Protein AF-A0AAN7NMP2-F1 (afdb_monomer_lite)

Organism: Mycteria americana (NCBI:txid33587)

Radius of gyration: 24.54 Å; chains: 1; bounding box: 49×82×32 Å

Structure (mmCIF, N/CA/C/O backbone):
data_AF-A0AAN7NMP2-F1
#
_entry.id   AF-A0AAN7NMP2-F1
#
loop_
_atom_site.group_PDB
_atom_site.id
_atom_site.type_symbol
_atom_site.label_atom_id
_atom_site.label_alt_id
_atom_site.label_comp_id
_atom_site.label_asym_id
_atom_site.label_entity_id
_atom_site.label_seq_id
_atom_site.pdbx_PDB_ins_code
_atom_site.Cartn_x
_atom_site.Cartn_y
_atom_site.Cartn_z
_atom_site.occupancy
_atom_site.B_iso_or_equiv
_atom_site.auth_seq_id
_atom_site.auth_comp_id
_atom_site.auth_asym_id
_atom_site.auth_atom_id
_atom_site.pdbx_PDB_model_num
ATOM 1 N N . MET A 1 1 ? -39.433 -64.297 -17.747 1.00 41.03 1 MET A N 1
ATOM 2 C CA . MET A 1 1 ? -38.625 -65.379 -17.139 1.00 41.03 1 MET A CA 1
ATOM 3 C C . MET A 1 1 ? -37.268 -64.774 -16.823 1.00 41.03 1 MET A C 1
ATOM 5 O O . MET A 1 1 ? -36.503 -64.514 -17.733 1.00 41.03 1 MET A O 1
ATOM 9 N N . SER A 1 2 ? -37.14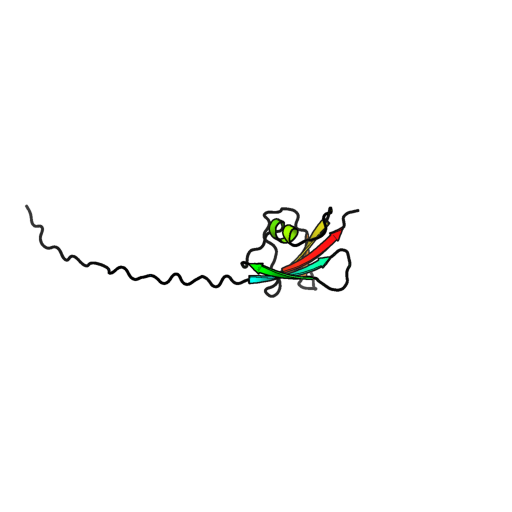1 -64.143 -15.657 1.00 34.91 2 SER A N 1
ATOM 10 C CA . SER A 1 2 ? -36.533 -64.746 -14.458 1.00 34.91 2 SER A CA 1
ATOM 11 C C . SER A 1 2 ? -35.129 -65.278 -14.732 1.00 34.91 2 SER A C 1
ATOM 13 O O . SER A 1 2 ? -35.009 -66.347 -15.313 1.00 34.91 2 SER A O 1
ATOM 15 N N . LEU A 1 3 ? -34.098 -64.588 -14.239 1.00 40.78 3 LEU A N 1
ATOM 16 C CA . LEU A 1 3 ? -33.491 -64.982 -12.964 1.00 40.78 3 LEU A CA 1
ATOM 17 C C . LEU A 1 3 ? -32.594 -63.858 -12.412 1.00 40.78 3 LEU A C 1
ATOM 19 O O . LEU A 1 3 ? -31.586 -63.485 -12.999 1.00 40.78 3 LEU A O 1
ATOM 23 N N . VAL A 1 4 ? -33.002 -63.325 -11.263 1.00 42.03 4 VAL A N 1
ATOM 24 C CA . VAL A 1 4 ? -32.147 -62.654 -10.275 1.00 42.03 4 VAL A CA 1
ATOM 25 C C . VAL A 1 4 ? -31.409 -63.722 -9.468 1.00 42.03 4 VAL A C 1
ATOM 27 O O . VAL A 1 4 ? -32.038 -64.730 -9.210 1.00 42.03 4 VAL A O 1
ATOM 30 N N . PHE A 1 5 ? -30.147 -63.500 -9.081 1.00 38.47 5 PHE A N 1
ATOM 31 C CA . PHE A 1 5 ? -29.405 -63.923 -7.860 1.00 38.47 5 PHE A CA 1
ATOM 32 C C . PHE A 1 5 ? -27.934 -63.499 -8.124 1.00 38.47 5 PHE A C 1
ATOM 34 O O . PHE A 1 5 ? -27.460 -63.671 -9.236 1.00 38.47 5 PHE A O 1
ATOM 41 N N . LEU A 1 6 ? -27.132 -62.880 -7.253 1.00 43.78 6 LEU A N 1
ATOM 42 C CA . LEU A 1 6 ? -27.029 -62.906 -5.799 1.00 43.78 6 LEU A CA 1
ATOM 43 C C . LEU A 1 6 ? -26.314 -61.622 -5.311 1.00 43.78 6 LEU A C 1
ATOM 45 O O . LEU A 1 6 ? -25.439 -61.082 -5.984 1.00 43.78 6 LEU A O 1
ATOM 49 N N . HIS A 1 7 ? -26.690 -61.145 -4.125 1.00 37.50 7 HIS A N 1
ATOM 50 C CA . HIS A 1 7 ? -26.172 -59.940 -3.476 1.00 37.50 7 HIS A CA 1
ATOM 51 C C . HIS A 1 7 ? -24.747 -60.124 -2.923 1.00 37.50 7 HIS A C 1
ATOM 53 O O . HIS A 1 7 ? -24.547 -60.873 -1.970 1.00 37.50 7 HIS A O 1
ATOM 59 N N . GLY A 1 8 ? -23.787 -59.339 -3.420 1.00 36.31 8 GLY A N 1
ATOM 60 C CA . GLY A 1 8 ? -22.522 -59.057 -2.736 1.00 36.31 8 GLY A CA 1
ATOM 61 C C . GLY A 1 8 ? -22.579 -57.687 -2.058 1.00 36.31 8 GLY A C 1
ATOM 62 O O . GLY A 1 8 ? -22.390 -56.660 -2.702 1.00 36.31 8 GLY A O 1
ATOM 63 N N . ARG A 1 9 ? -22.864 -57.645 -0.752 1.00 42.59 9 ARG A N 1
ATOM 64 C CA . ARG A 1 9 ? -22.873 -56.408 0.047 1.00 42.59 9 ARG A CA 1
ATOM 65 C C . ARG A 1 9 ? -21.441 -56.046 0.455 1.00 42.59 9 ARG A C 1
ATOM 67 O O . ARG A 1 9 ? -20.976 -56.486 1.502 1.00 42.59 9 ARG A O 1
ATOM 74 N N . LEU A 1 10 ? -20.760 -55.209 -0.325 1.00 43.03 10 LEU A N 1
ATOM 75 C CA . LEU A 1 10 ? -19.551 -54.521 0.139 1.00 43.03 10 LEU A CA 1
ATOM 76 C C . LEU A 1 10 ? -19.970 -53.280 0.938 1.00 43.03 10 LEU A C 1
ATOM 78 O O . LEU A 1 10 ? -20.588 -52.363 0.405 1.00 43.03 10 LEU A O 1
ATOM 82 N N . LYS A 1 11 ? -19.666 -53.266 2.239 1.00 48.19 11 LYS A N 1
ATOM 83 C CA . LYS A 1 11 ? -19.720 -52.060 3.077 1.00 48.19 11 LYS A CA 1
ATOM 84 C C . LYS A 1 11 ? -18.410 -51.287 2.885 1.00 48.19 11 LYS A C 1
ATOM 86 O O . LYS A 1 11 ? -17.372 -51.828 3.261 1.00 48.19 11 LYS A O 1
ATOM 91 N N . PRO A 1 12 ? -18.408 -50.030 2.414 1.00 44.47 12 PRO A N 1
ATOM 92 C CA . PRO A 1 12 ? -17.251 -49.168 2.599 1.00 44.47 12 PRO A CA 1
ATOM 93 C C . PRO A 1 12 ? -17.257 -48.654 4.044 1.00 44.47 12 PRO A C 1
ATOM 95 O O . PRO A 1 12 ? -18.195 -47.984 4.481 1.00 44.47 12 PRO A O 1
ATOM 98 N N . GLN A 1 13 ? -16.221 -49.012 4.805 1.00 53.41 13 GLN A N 1
ATOM 99 C CA . GLN A 1 13 ? -15.926 -48.447 6.121 1.00 53.41 13 GLN A CA 1
ATOM 100 C C . GLN A 1 13 ? -15.886 -46.914 6.051 1.00 53.41 13 GLN A C 1
ATOM 102 O O . GLN A 1 13 ? -15.210 -46.337 5.195 1.00 53.41 13 GLN A O 1
ATOM 107 N N . LYS A 1 14 ? -16.556 -46.253 7.004 1.00 47.12 14 LYS A N 1
ATOM 108 C CA . LYS A 1 14 ? -16.293 -44.850 7.338 1.00 47.12 14 LYS A CA 1
ATOM 109 C C . LYS A 1 14 ? -14.823 -44.733 7.744 1.00 47.12 14 LYS A C 1
ATOM 111 O O . LYS A 1 14 ? -14.448 -45.157 8.834 1.00 47.12 14 LYS A O 1
ATOM 116 N N . ARG A 1 15 ? -13.997 -44.165 6.868 1.00 48.53 15 ARG A N 1
ATOM 117 C CA . ARG A 1 15 ? -12.703 -43.606 7.263 1.00 48.53 15 ARG A CA 1
ATOM 118 C C . ARG A 1 15 ? -12.996 -42.318 8.041 1.00 48.53 15 ARG A C 1
ATOM 120 O O . ARG A 1 15 ? -13.799 -41.525 7.543 1.00 48.53 15 ARG A O 1
ATOM 127 N N . PRO A 1 16 ? -12.393 -42.073 9.217 1.00 47.00 16 PRO A N 1
ATOM 128 C CA . PRO A 1 16 ? -12.315 -40.718 9.728 1.00 47.00 16 PRO A CA 1
ATOM 129 C C . PRO A 1 16 ? -11.387 -39.997 8.754 1.00 47.00 16 PRO A C 1
ATOM 131 O O . PRO A 1 16 ? -10.170 -40.151 8.797 1.00 47.00 16 PRO A O 1
ATOM 134 N N . GLY A 1 17 ? -11.979 -39.331 7.764 1.00 41.72 17 GLY A N 1
ATOM 135 C CA . GLY A 1 17 ? -11.245 -38.429 6.902 1.00 41.72 17 GLY A CA 1
ATOM 136 C C . GLY A 1 17 ? -10.759 -37.313 7.797 1.00 41.72 17 GLY A C 1
ATOM 137 O O . GLY A 1 17 ? -11.546 -36.447 8.168 1.00 41.72 17 GLY A O 1
ATOM 138 N N . SER A 1 18 ? -9.493 -37.408 8.196 1.00 48.22 18 SER A N 1
ATOM 139 C CA . SER A 1 18 ? -8.718 -36.320 8.752 1.00 48.22 18 SER A CA 1
ATOM 140 C C . SER A 1 18 ? -9.084 -35.073 7.970 1.00 48.22 18 SER A C 1
ATOM 142 O O . SER A 1 18 ? -8.771 -34.971 6.782 1.00 48.22 18 SER A O 1
ATOM 144 N N . GLY A 1 19 ? -9.799 -34.154 8.617 1.00 43.62 19 GLY A N 1
ATOM 145 C CA . GLY A 1 19 ? -9.819 -32.780 8.174 1.00 43.62 19 GLY A CA 1
ATOM 146 C C . GLY A 1 19 ? -8.371 -32.343 8.243 1.00 43.62 19 GLY A C 1
ATOM 147 O O . GLY A 1 19 ? -7.897 -31.961 9.308 1.00 43.62 19 GLY A O 1
ATOM 148 N N . ALA A 1 20 ? -7.643 -32.505 7.138 1.00 46.72 20 ALA A N 1
ATOM 149 C CA . ALA A 1 20 ? -6.450 -31.737 6.904 1.00 46.72 20 ALA A CA 1
ATOM 150 C C . ALA A 1 20 ? -6.948 -30.307 7.040 1.00 46.72 20 ALA A C 1
ATOM 152 O O . ALA A 1 20 ? -7.669 -29.812 6.172 1.00 46.72 20 ALA A O 1
ATOM 153 N N . SER A 1 21 ? -6.680 -29.705 8.199 1.00 51.19 21 SER A N 1
ATOM 154 C CA . SER A 1 21 ? -6.689 -28.268 8.346 1.00 51.19 21 SER A CA 1
ATOM 155 C C . SER A 1 21 ? -5.875 -27.794 7.159 1.00 51.19 21 SER A C 1
ATOM 157 O O . SER A 1 21 ? -4.660 -28.005 7.136 1.00 51.19 21 SER A O 1
ATOM 159 N N . GLN A 1 22 ? -6.556 -27.294 6.125 1.00 53.06 22 GLN A N 1
ATOM 160 C CA . GLN A 1 22 ? -5.909 -26.543 5.066 1.00 53.06 22 GLN A CA 1
ATOM 161 C C . GLN A 1 22 ? -4.950 -25.619 5.812 1.00 53.06 22 GLN A C 1
ATOM 163 O O . GLN A 1 22 ? -5.417 -24.958 6.751 1.00 53.06 22 GLN A O 1
ATOM 168 N N . PRO A 1 23 ? -3.632 -25.653 5.553 1.00 54.44 23 PRO A N 1
ATOM 169 C CA . PRO A 1 23 ? -2.765 -24.676 6.172 1.00 54.44 23 PRO A CA 1
ATOM 170 C C . PRO A 1 23 ? -3.362 -23.327 5.779 1.00 54.44 23 PRO A C 1
ATOM 172 O O . PRO A 1 23 ? -3.412 -22.985 4.601 1.00 54.44 23 PRO A O 1
ATOM 175 N N . CYS A 1 24 ? -3.955 -22.630 6.753 1.00 58.25 24 CYS A N 1
ATOM 176 C CA . CYS A 1 24 ? -4.429 -21.271 6.571 1.00 58.25 24 CYS A CA 1
ATOM 177 C C . CYS A 1 24 ? -3.164 -20.451 6.350 1.00 58.25 24 CYS A C 1
ATOM 179 O O . CYS A 1 24 ? -2.563 -19.955 7.300 1.00 58.25 24 CYS A O 1
ATOM 181 N N . GLU A 1 25 ? -2.691 -20.422 5.109 1.00 83.62 25 GLU A N 1
ATOM 182 C CA . GLU A 1 25 ? -1.501 -19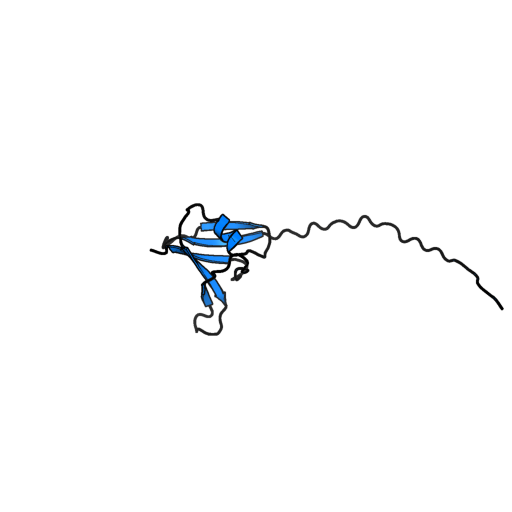.686 4.740 1.00 83.62 25 GLU A CA 1
ATOM 183 C C . GLU A 1 25 ? -1.855 -18.213 4.844 1.00 83.62 25 GLU A C 1
ATOM 185 O O . GLU A 1 25 ? -2.708 -17.689 4.127 1.00 83.62 25 GLU A O 1
ATOM 190 N N . ASN A 1 26 ? -1.253 -17.579 5.841 1.00 93.31 26 ASN A N 1
ATOM 191 C CA . ASN A 1 26 ? -1.346 -16.149 6.033 1.00 93.31 26 ASN A CA 1
ATOM 192 C C . ASN A 1 26 ? -0.505 -15.459 4.957 1.00 93.31 26 ASN A C 1
ATOM 194 O O . ASN A 1 26 ? 0.573 -15.947 4.613 1.00 93.31 26 ASN A O 1
ATOM 198 N N . ILE A 1 27 ? -0.951 -14.299 4.490 1.00 96.38 27 ILE A N 1
ATOM 199 C CA . ILE A 1 27 ? -0.178 -13.455 3.582 1.00 96.38 27 ILE A CA 1
ATOM 200 C C . ILE A 1 27 ? 0.398 -12.253 4.325 1.00 96.38 27 ILE A C 1
ATOM 202 O O . ILE A 1 27 ? -0.218 -11.693 5.238 1.00 96.38 27 ILE A O 1
ATOM 206 N N . VAL A 1 28 ? 1.607 -11.849 3.941 1.00 97.75 28 VAL A N 1
ATOM 207 C CA . VAL A 1 28 ? 2.204 -10.607 4.433 1.00 97.75 28 VAL A CA 1
ATOM 208 C C . VAL A 1 28 ? 1.607 -9.440 3.660 1.00 97.75 28 VAL A C 1
ATOM 210 O O . VAL A 1 28 ? 1.688 -9.393 2.434 1.00 97.75 28 VAL A O 1
ATOM 213 N N . VAL A 1 29 ? 1.082 -8.464 4.392 1.00 98.38 29 VAL A N 1
ATOM 214 C CA . VAL A 1 29 ? 0.640 -7.182 3.842 1.00 98.38 29 VAL A CA 1
ATOM 215 C C . VAL A 1 29 ? 1.579 -6.105 4.362 1.00 98.38 29 VAL A C 1
ATOM 217 O O . VAL A 1 29 ? 1.736 -5.951 5.576 1.00 98.38 29 VAL A O 1
ATOM 220 N N . ALA A 1 30 ? 2.223 -5.381 3.453 1.00 98.38 30 ALA A N 1
ATOM 221 C CA . ALA A 1 30 ? 3.063 -4.236 3.767 1.00 98.38 30 ALA A CA 1
ATOM 222 C C . ALA A 1 30 ? 2.536 -2.991 3.053 1.00 98.38 30 ALA A C 1
ATOM 224 O O . ALA A 1 30 ? 2.153 -3.078 1.889 1.00 98.38 30 ALA A O 1
ATOM 225 N N . TYR A 1 31 ? 2.507 -1.838 3.719 1.00 98.44 31 TYR A N 1
ATOM 226 C CA . TYR A 1 31 ? 2.024 -0.609 3.093 1.00 98.44 31 TYR A CA 1
ATOM 227 C C . TYR A 1 31 ? 2.744 0.650 3.566 1.00 98.44 31 TYR A C 1
ATOM 229 O O . TYR A 1 31 ? 3.035 0.819 4.750 1.00 98.44 31 TYR A O 1
ATOM 237 N N . TYR A 1 32 ? 2.985 1.557 2.622 1.00 98.19 32 TYR A N 1
ATOM 238 C CA . TYR A 1 32 ? 3.423 2.924 2.896 1.00 98.19 32 TYR A CA 1
ATOM 239 C C . TYR A 1 32 ? 2.203 3.795 3.172 1.00 98.19 32 TYR A C 1
ATOM 241 O O . TYR A 1 32 ? 1.212 3.715 2.442 1.00 98.19 32 TYR A O 1
ATOM 249 N N . PHE A 1 33 ? 2.266 4.630 4.205 1.00 97.44 33 PHE A N 1
ATOM 250 C CA . PHE A 1 33 ? 1.132 5.445 4.628 1.00 97.44 33 PHE A CA 1
ATOM 251 C C . PHE A 1 33 ? 1.462 6.934 4.529 1.00 97.44 33 PHE A C 1
ATOM 253 O O . PHE A 1 33 ? 2.389 7.403 5.179 1.00 97.44 33 PHE A O 1
ATOM 260 N N . CYS A 1 34 ? 0.706 7.679 3.719 1.00 94.94 34 CYS A N 1
ATOM 261 C CA . CYS A 1 34 ? 0.751 9.144 3.633 1.00 94.94 34 CYS A CA 1
ATOM 262 C C . CYS A 1 34 ? 2.164 9.746 3.479 1.00 94.94 34 CYS A C 1
ATOM 264 O O . CYS A 1 34 ? 2.474 10.768 4.085 1.00 94.94 34 CYS A O 1
ATOM 266 N N . GLY A 1 35 ? 3.019 9.114 2.668 1.00 92.94 35 GLY A N 1
ATOM 267 C CA . GLY A 1 35 ? 4.379 9.594 2.389 1.00 92.94 35 GLY A CA 1
ATOM 268 C C . GLY A 1 35 ? 5.433 9.209 3.432 1.00 92.94 35 GLY A C 1
ATOM 269 O O . GLY A 1 35 ? 6.590 9.598 3.285 1.00 92.94 35 GLY A O 1
ATOM 270 N N . GLU A 1 36 ? 5.075 8.432 4.458 1.00 95.94 36 GLU A N 1
ATOM 271 C CA . GLU A 1 36 ? 6.056 7.900 5.403 1.00 95.94 36 GLU A CA 1
ATOM 272 C C . GLU A 1 36 ? 7.072 6.986 4.6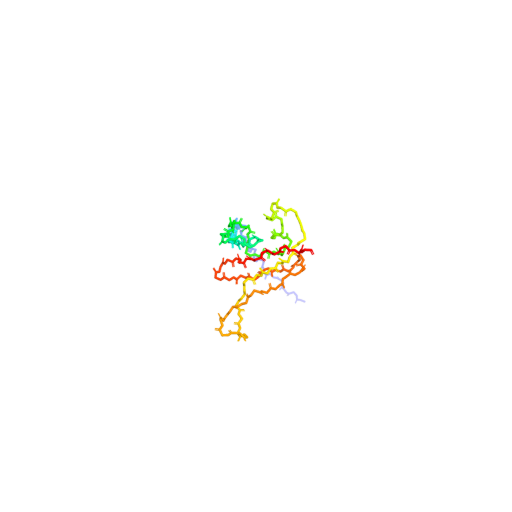81 1.00 95.94 36 GLU A C 1
ATOM 274 O O . GLU A 1 36 ? 6.675 6.140 3.873 1.00 95.94 36 GLU A O 1
ATOM 279 N N . PRO A 1 37 ? 8.384 7.121 4.960 1.00 95.44 37 PRO A N 1
ATOM 280 C CA . PRO A 1 37 ? 9.424 6.377 4.246 1.00 95.44 37 PRO A CA 1
ATOM 281 C C . PRO A 1 37 ? 9.520 4.904 4.667 1.00 95.44 37 PRO A C 1
ATOM 283 O O . PRO A 1 37 ? 10.095 4.091 3.945 1.00 95.44 37 PRO A O 1
ATOM 286 N N . ILE A 1 38 ? 8.982 4.553 5.839 1.00 97.75 38 ILE A N 1
ATOM 287 C CA . ILE A 1 38 ? 9.045 3.204 6.407 1.00 97.75 38 ILE A CA 1
ATOM 288 C C . ILE A 1 38 ? 7.658 2.557 6.280 1.00 97.75 38 ILE A C 1
ATOM 290 O O . ILE A 1 38 ? 6.684 3.140 6.755 1.00 97.75 38 ILE A O 1
ATOM 294 N N . PRO A 1 39 ? 7.537 1.365 5.665 1.00 97.88 39 PRO A N 1
ATOM 295 C CA . PRO A 1 39 ? 6.250 0.700 5.525 1.00 97.88 39 PRO A CA 1
ATOM 296 C C . PRO A 1 39 ? 5.820 0.011 6.825 1.00 97.88 39 PRO A C 1
ATOM 298 O O . PRO A 1 39 ? 6.630 -0.579 7.545 1.00 97.88 39 PRO A O 1
ATOM 301 N N . TYR A 1 40 ? 4.514 -0.001 7.069 1.00 98.06 40 TYR A N 1
ATOM 302 C CA . TYR A 1 40 ? 3.892 -0.859 8.075 1.00 98.06 40 TYR A CA 1
ATOM 303 C C . TYR A 1 40 ? 3.771 -2.277 7.529 1.00 98.06 40 TYR A C 1
ATOM 305 O O . TYR A 1 40 ? 3.607 -2.469 6.325 1.00 98.06 40 TYR A O 1
ATOM 313 N N . ARG A 1 41 ? 3.825 -3.280 8.409 1.00 97.62 41 ARG A N 1
ATOM 314 C CA . ARG A 1 41 ? 3.732 -4.697 8.040 1.00 97.62 41 ARG A CA 1
ATOM 315 C C . ARG A 1 41 ? 2.797 -5.444 8.982 1.00 97.62 41 ARG A C 1
ATOM 317 O O . ARG A 1 41 ? 2.936 -5.338 10.196 1.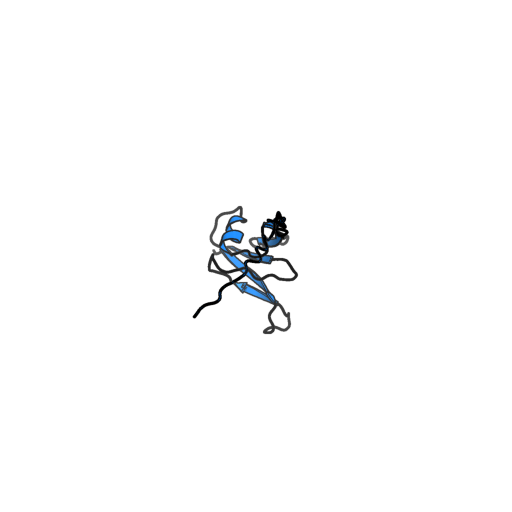00 97.62 41 ARG A O 1
ATOM 324 N N . THR A 1 42 ? 1.930 -6.282 8.423 1.00 97.19 42 THR A N 1
ATOM 325 C CA . THR A 1 42 ? 1.076 -7.209 9.174 1.00 97.19 42 THR A CA 1
ATOM 326 C C . THR A 1 42 ? 0.935 -8.561 8.463 1.00 97.19 42 THR A C 1
ATOM 328 O O . THR A 1 42 ? 1.403 -8.739 7.335 1.00 97.19 42 THR A O 1
ATOM 331 N N . LEU A 1 43 ? 0.327 -9.531 9.148 1.00 96.62 43 LEU A N 1
ATOM 332 C CA . LEU A 1 43 ? -0.071 -10.830 8.606 1.00 96.62 43 LEU A CA 1
ATOM 333 C C . LEU A 1 43 ? -1.597 -10.902 8.554 1.00 96.62 43 LEU A C 1
ATOM 335 O O . LEU A 1 43 ? -2.259 -10.723 9.576 1.00 96.62 43 LEU A O 1
ATOM 339 N N . VAL A 1 44 ? -2.141 -11.202 7.377 1.00 96.00 44 VAL A N 1
ATOM 340 C CA . VAL A 1 44 ? -3.581 -11.390 7.161 1.00 96.00 44 VAL A CA 1
ATOM 341 C C . VAL A 1 44 ? -3.862 -12.869 6.931 1.00 96.00 44 VAL A C 1
ATOM 343 O O . VAL A 1 44 ? -3.073 -13.559 6.289 1.00 96.00 44 VAL A O 1
ATOM 346 N N . LYS A 1 45 ? -4.965 -13.374 7.490 1.00 93.06 45 LYS A N 1
ATOM 347 C CA . LYS A 1 45 ? -5.368 -14.773 7.313 1.00 93.06 45 LYS A CA 1
ATOM 348 C C . LYS A 1 45 ? -5.868 -15.012 5.891 1.00 93.06 45 LYS A C 1
ATOM 350 O O . LYS A 1 45 ? -6.759 -14.306 5.434 1.00 93.06 45 LYS A O 1
ATOM 355 N N . GLY A 1 46 ? -5.361 -16.069 5.261 1.00 90.75 46 GLY A N 1
ATOM 356 C CA . GLY A 1 46 ? -5.697 -16.427 3.886 1.00 90.75 46 GLY A CA 1
ATOM 357 C C . GLY A 1 46 ? -4.846 -15.682 2.856 1.00 90.75 46 GLY A C 1
ATOM 358 O O . GLY A 1 46 ? -4.236 -14.656 3.146 1.00 90.75 46 GLY A O 1
ATOM 359 N N . ARG A 1 47 ? -4.805 -16.225 1.634 1.00 89.19 47 ARG A N 1
ATOM 360 C CA . ARG A 1 47 ? -4.046 -15.648 0.510 1.00 89.19 47 ARG A CA 1
ATOM 361 C C . ARG A 1 47 ? -4.833 -14.619 -0.303 1.00 89.19 47 ARG A C 1
ATOM 363 O O . ARG A 1 47 ? -4.231 -13.856 -1.046 1.00 89.19 47 ARG A O 1
ATOM 370 N N . VAL A 1 48 ? -6.159 -14.613 -0.187 1.00 94.50 48 VAL A N 1
ATOM 371 C CA . VAL A 1 48 ? -7.039 -13.689 -0.912 1.00 94.50 48 VAL A CA 1
ATOM 372 C C . VAL A 1 48 ? -7.423 -12.568 0.038 1.00 94.50 48 VAL A C 1
ATOM 374 O O . VAL A 1 48 ? -8.087 -12.821 1.040 1.00 94.50 48 VAL A O 1
ATOM 377 N N . VAL A 1 49 ? -6.988 -11.351 -0.279 1.00 97.44 49 VAL A N 1
ATOM 378 C CA . VAL A 1 49 ? -7.298 -10.147 0.495 1.00 97.44 49 VAL A CA 1
ATOM 379 C C . VAL A 1 49 ? -7.975 -9.151 -0.429 1.00 97.44 49 VAL A C 1
ATOM 381 O O . VAL A 1 49 ? -7.465 -8.904 -1.522 1.00 97.44 49 VAL A O 1
ATOM 384 N N . THR A 1 50 ? -9.105 -8.588 -0.010 1.00 98.50 50 THR A N 1
ATOM 385 C CA . THR A 1 50 ? -9.797 -7.533 -0.762 1.00 98.50 50 THR A CA 1
ATOM 386 C C . THR A 1 50 ? -9.404 -6.137 -0.282 1.00 98.50 50 THR A C 1
ATOM 388 O O . THR A 1 50 ? -8.844 -5.974 0.809 1.00 98.50 50 THR A O 1
ATOM 391 N N . LEU A 1 51 ? -9.722 -5.101 -1.064 1.00 98.62 51 LEU A N 1
ATOM 392 C CA . LEU A 1 51 ? -9.511 -3.716 -0.635 1.00 98.62 51 LEU A CA 1
ATOM 393 C C . LEU A 1 51 ? -10.252 -3.401 0.674 1.00 98.62 51 LEU A C 1
ATOM 395 O O . LEU A 1 51 ? -9.678 -2.754 1.550 1.00 98.62 51 LEU A O 1
ATOM 399 N N . GLY A 1 52 ? -11.487 -3.878 0.840 1.00 97.94 52 GLY A N 1
ATOM 400 C CA . GLY A 1 52 ? -12.259 -3.688 2.069 1.00 97.94 52 GLY A CA 1
ATOM 401 C C . GLY A 1 52 ? -11.527 -4.237 3.297 1.00 97.94 52 GLY A C 1
ATOM 402 O O . GLY A 1 52 ? -11.331 -3.520 4.276 1.00 97.94 52 GLY A O 1
ATOM 403 N N . GLN A 1 53 ? -11.004 -5.463 3.205 1.00 97.81 53 GLN A N 1
ATOM 404 C CA . GLN A 1 53 ? -10.212 -6.074 4.280 1.00 97.81 53 GLN A CA 1
ATOM 405 C C . GLN A 1 53 ? -8.912 -5.312 4.552 1.00 97.81 53 GLN A C 1
ATOM 407 O O . GLN A 1 53 ? -8.498 -5.172 5.699 1.00 97.81 53 GLN A O 1
ATOM 412 N N . PHE A 1 54 ? -8.260 -4.786 3.514 1.00 98.00 54 PHE A N 1
ATOM 413 C CA . PHE A 1 54 ? -7.084 -3.938 3.692 1.00 98.00 54 PHE A CA 1
ATOM 414 C C . PHE A 1 54 ? -7.416 -2.627 4.414 1.00 98.00 54 PHE A C 1
ATOM 416 O O . PHE A 1 54 ? -6.659 -2.200 5.286 1.00 98.00 54 PHE A O 1
ATOM 423 N N . LYS A 1 55 ? -8.550 -1.994 4.092 1.00 97.31 55 LYS A N 1
ATOM 424 C CA . LYS A 1 55 ? -9.001 -0.756 4.745 1.00 97.31 55 LYS A CA 1
ATOM 425 C C . LYS A 1 55 ? -9.218 -0.945 6.247 1.00 97.31 55 LYS A C 1
ATOM 427 O O . LYS A 1 55 ? -8.897 -0.038 7.010 1.00 97.31 55 LYS A O 1
ATOM 432 N N . GLU A 1 56 ? -9.678 -2.120 6.678 1.00 96.00 56 GLU A N 1
ATOM 433 C CA . GLU A 1 56 ? -9.823 -2.471 8.101 1.00 96.00 56 GLU A CA 1
ATOM 434 C C . GLU A 1 56 ? -8.483 -2.510 8.860 1.00 96.00 56 GLU A C 1
ATOM 436 O O . GLU A 1 56 ? -8.464 -2.350 10.080 1.00 96.00 56 GLU A O 1
ATOM 441 N N . LEU A 1 57 ? -7.353 -2.676 8.161 1.00 95.25 57 LEU A N 1
ATOM 442 C CA . LEU A 1 57 ? -6.014 -2.638 8.764 1.00 95.25 57 LEU A CA 1
ATOM 443 C C . LEU A 1 57 ? -5.567 -1.210 9.108 1.00 95.25 57 LEU A C 1
ATOM 445 O O . LEU A 1 57 ? -4.638 -1.024 9.899 1.00 95.25 57 LEU A O 1
ATOM 449 N N . LEU A 1 58 ? -6.191 -0.194 8.506 1.00 94.62 58 LEU A N 1
ATOM 450 C CA . LEU A 1 58 ? -5.821 1.197 8.725 1.00 94.62 58 LEU A CA 1
ATOM 451 C C . LEU A 1 58 ? -6.385 1.701 10.055 1.00 94.62 58 LEU A C 1
ATOM 453 O O . LEU A 1 58 ? -7.589 1.720 10.291 1.00 94.62 58 LEU A O 1
ATOM 457 N N . THR A 1 59 ? -5.500 2.192 10.920 1.00 90.56 59 THR A N 1
ATOM 458 C CA . THR A 1 59 ? -5.875 2.714 12.244 1.00 90.56 59 THR A CA 1
ATOM 459 C C . THR A 1 59 ? -6.385 4.156 12.206 1.00 90.56 59 THR A C 1
ATOM 461 O O . THR A 1 59 ? -6.998 4.626 13.165 1.00 90.56 59 THR A O 1
ATOM 464 N N . LYS A 1 60 ? -6.138 4.877 11.106 1.00 92.12 60 LYS A N 1
ATOM 465 C CA . LYS A 1 60 ? -6.513 6.283 10.919 1.00 92.12 60 LYS A CA 1
ATOM 466 C C . LYS A 1 60 ? -7.643 6.384 9.894 1.00 92.12 60 LYS A C 1
ATOM 468 O O . LYS A 1 60 ? -7.506 5.906 8.773 1.00 92.12 60 LYS A O 1
ATOM 473 N N . LYS A 1 61 ? -8.750 7.027 10.280 1.00 89.56 61 LYS A N 1
ATOM 474 C CA . LYS A 1 61 ? -9.867 7.334 9.373 1.00 89.56 61 LYS A CA 1
ATOM 475 C C . LYS A 1 61 ? -9.505 8.495 8.446 1.00 89.56 61 LYS A C 1
ATOM 477 O O . LYS A 1 61 ? -8.848 9.443 8.871 1.00 89.56 61 LYS A O 1
ATOM 482 N N . GLY A 1 62 ? -10.006 8.447 7.218 1.00 92.38 62 GLY A N 1
ATOM 483 C CA . GLY A 1 62 ? -9.829 9.503 6.229 1.00 92.38 62 GLY A CA 1
ATOM 484 C C . GLY A 1 62 ? -10.224 9.045 4.831 1.00 92.38 62 GLY A C 1
ATOM 485 O O . GLY A 1 62 ? -10.516 7.869 4.614 1.00 92.38 62 GLY A O 1
ATOM 486 N N . ASN A 1 63 ? -10.213 9.990 3.895 1.00 94.88 63 ASN A N 1
ATOM 487 C CA . ASN A 1 63 ? -10.366 9.702 2.477 1.00 94.88 63 ASN A CA 1
ATOM 488 C C . ASN A 1 63 ? -8.982 9.451 1.880 1.00 94.88 63 ASN A C 1
ATOM 490 O O . ASN A 1 63 ? -8.099 10.311 1.955 1.00 94.88 63 ASN A O 1
ATOM 494 N N . TYR A 1 64 ? -8.799 8.268 1.303 1.00 97.81 64 TYR A N 1
ATOM 495 C CA . TYR A 1 64 ? -7.520 7.830 0.762 1.00 97.81 64 TYR A CA 1
ATOM 496 C C . TYR A 1 64 ? -7.681 7.264 -0.646 1.00 97.81 64 TYR A C 1
ATOM 498 O O . TYR A 1 64 ? -8.730 6.712 -0.986 1.00 97.81 64 TYR A O 1
ATOM 506 N N . ARG A 1 65 ? -6.616 7.367 -1.443 1.00 98.31 65 ARG A N 1
ATOM 507 C CA . ARG A 1 65 ? -6.399 6.535 -2.630 1.00 98.31 65 ARG A CA 1
ATOM 508 C C . ARG A 1 65 ? -5.485 5.377 -2.269 1.00 98.31 65 ARG A C 1
ATOM 510 O O . ARG A 1 65 ? -4.554 5.531 -1.473 1.00 98.31 65 ARG A O 1
ATOM 517 N N . TYR A 1 66 ? -5.770 4.229 -2.864 1.00 98.69 66 TYR A N 1
ATOM 518 C CA . TYR A 1 66 ? -5.102 2.973 -2.572 1.00 98.69 66 TYR A CA 1
ATOM 519 C C . TYR A 1 66 ? -4.460 2.462 -3.844 1.00 98.69 66 TYR A C 1
ATOM 521 O O . TYR A 1 66 ? -5.149 2.237 -4.837 1.00 98.69 66 TYR A O 1
ATOM 529 N N . TYR A 1 67 ? -3.149 2.268 -3.796 1.00 98.75 67 TYR A N 1
ATOM 530 C CA . TYR A 1 67 ? -2.401 1.717 -4.911 1.00 98.75 67 TYR A CA 1
ATOM 531 C C . TYR A 1 67 ? -1.659 0.470 -4.472 1.00 98.75 67 TYR A C 1
ATOM 533 O O . TYR A 1 67 ? -1.136 0.425 -3.359 1.00 98.75 67 TYR A O 1
ATOM 541 N N . PHE A 1 68 ? -1.566 -0.526 -5.343 1.00 98.62 68 PHE A N 1
ATOM 542 C CA . PHE A 1 68 ? -0.913 -1.789 -5.019 1.00 98.62 68 PHE A CA 1
ATOM 543 C C . PHE A 1 68 ? 0.0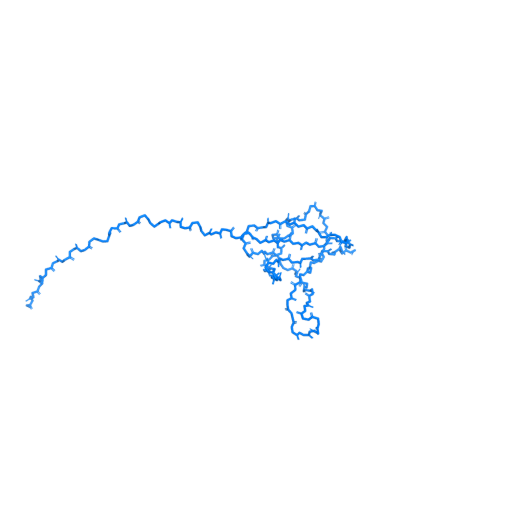97 -2.172 -6.087 1.00 98.62 68 PHE A C 1
ATOM 545 O O . PHE A 1 68 ? -0.156 -2.032 -7.283 1.00 98.62 68 PHE A O 1
ATOM 552 N N . LYS A 1 69 ? 1.268 -2.632 -5.642 1.00 98.44 69 LYS A N 1
ATOM 553 C CA . LYS A 1 69 ? 2.333 -3.059 -6.541 1.00 98.44 69 LYS A CA 1
ATOM 554 C C . LYS A 1 69 ? 1.885 -4.308 -7.297 1.00 98.44 69 LYS A C 1
ATOM 556 O O . LYS A 1 69 ? 1.459 -5.284 -6.682 1.00 98.44 69 LYS A O 1
ATOM 561 N N . LYS A 1 70 ? 2.033 -4.286 -8.616 1.00 97.56 70 LYS A N 1
ATOM 562 C CA . LYS A 1 70 ? 1.626 -5.347 -9.537 1.00 97.56 70 LYS A CA 1
ATOM 563 C C . LYS A 1 70 ? 2.697 -5.532 -10.608 1.00 97.56 70 LYS A C 1
ATOM 565 O O . LYS A 1 70 ? 3.330 -4.560 -11.010 1.00 97.56 70 LYS A O 1
ATOM 570 N N . VAL A 1 71 ? 2.913 -6.771 -11.048 1.00 96.56 71 VAL A N 1
ATOM 571 C CA . VAL A 1 71 ? 3.770 -7.064 -12.209 1.00 96.56 71 VAL A CA 1
ATOM 572 C C . VAL A 1 71 ? 3.072 -6.566 -13.474 1.00 96.56 71 VAL A C 1
ATOM 574 O O . VAL A 1 71 ? 1.872 -6.780 -13.631 1.00 96.56 71 VAL A O 1
ATOM 577 N N . SER A 1 72 ? 3.810 -5.899 -14.354 1.00 95.50 72 SER A N 1
ATOM 578 C CA . SER A 1 72 ? 3.290 -5.364 -15.614 1.00 95.50 72 SER A CA 1
ATOM 579 C C . SER A 1 72 ? 4.362 -5.447 -16.695 1.00 95.50 72 SER A C 1
ATOM 581 O O . SER A 1 72 ? 5.537 -5.211 -16.426 1.00 95.50 72 SER A O 1
ATOM 583 N N . ASP A 1 73 ? 3.944 -5.791 -17.907 1.00 94.56 73 ASP A N 1
ATOM 584 C CA . ASP A 1 73 ? 4.747 -5.846 -19.130 1.00 94.56 73 ASP A CA 1
ATOM 585 C C . ASP A 1 73 ? 4.692 -4.542 -19.947 1.00 94.56 73 ASP A C 1
ATOM 587 O O . ASP A 1 73 ? 5.396 -4.410 -20.945 1.00 94.56 73 ASP A O 1
ATOM 591 N N . GLU A 1 74 ? 3.901 -3.557 -19.511 1.00 94.06 74 GLU A N 1
ATOM 592 C CA . GLU A 1 74 ? 3.713 -2.277 -20.209 1.00 94.06 74 GLU A CA 1
ATOM 593 C C . GLU A 1 74 ? 4.890 -1.303 -20.032 1.00 94.06 74 GLU A C 1
ATOM 595 O O . GLU A 1 74 ? 5.058 -0.378 -20.826 1.00 94.06 74 GLU A O 1
ATOM 600 N N . PHE A 1 75 ? 5.706 -1.491 -18.991 1.00 92.88 75 PHE A N 1
ATOM 601 C CA . PHE A 1 75 ? 6.783 -0.574 -18.615 1.00 92.88 75 PHE A CA 1
ATOM 602 C C . PHE A 1 75 ? 8.100 -1.322 -18.409 1.00 92.88 75 PHE A C 1
ATOM 604 O O . PHE A 1 75 ? 8.117 -2.400 -17.815 1.00 92.88 75 PHE A O 1
ATOM 611 N N . ASP A 1 76 ? 9.224 -0.692 -18.769 1.00 91.62 76 ASP A N 1
ATOM 612 C CA . ASP A 1 76 ? 10.572 -1.274 -18.626 1.00 91.62 76 ASP A CA 1
ATOM 613 C C . ASP A 1 76 ? 10.929 -1.651 -17.175 1.00 91.62 76 ASP A C 1
ATOM 615 O O . ASP A 1 76 ? 11.784 -2.500 -16.930 1.00 91.62 76 ASP A O 1
ATOM 619 N N . CYS A 1 77 ? 10.267 -1.041 -16.183 1.00 91.69 77 CYS A N 1
ATOM 620 C CA . CYS A 1 77 ? 10.452 -1.372 -14.769 1.00 91.69 77 CYS A CA 1
ATOM 621 C C . CYS A 1 77 ? 9.850 -2.733 -14.367 1.00 91.69 77 CYS A C 1
ATOM 623 O O . CYS A 1 77 ? 10.123 -3.203 -13.261 1.00 91.69 77 CYS A O 1
ATOM 625 N N . GLY A 1 78 ? 9.004 -3.342 -15.207 1.00 95.50 78 GLY A N 1
ATOM 626 C CA . GLY A 1 78 ? 8.352 -4.636 -14.962 1.00 95.50 78 GLY A CA 1
ATOM 627 C C . GLY A 1 78 ? 7.249 -4.623 -13.894 1.00 95.50 78 GLY A C 1
ATOM 628 O O . GLY A 1 78 ? 6.660 -5.661 -13.583 1.00 95.50 78 GLY A O 1
ATOM 629 N N . VAL A 1 79 ? 6.986 -3.468 -13.274 1.00 97.12 79 VAL A N 1
ATOM 630 C CA . VAL A 1 79 ? 6.023 -3.304 -12.179 1.00 97.12 79 VAL A CA 1
ATOM 631 C C . VAL A 1 79 ? 5.363 -1.934 -12.213 1.00 97.12 79 VAL A C 1
ATOM 633 O O . VAL A 1 79 ? 5.983 -0.942 -12.593 1.00 97.12 79 VAL A O 1
ATOM 636 N N . VAL A 1 80 ? 4.131 -1.873 -11.718 1.00 97.50 80 VAL A N 1
ATOM 637 C CA . VAL A 1 80 ? 3.357 -0.638 -11.542 1.00 97.50 80 VAL A CA 1
ATOM 638 C C . VAL A 1 80 ? 2.691 -0.608 -10.175 1.00 97.50 80 VAL A C 1
ATOM 640 O O . VAL A 1 80 ? 2.537 -1.639 -9.521 1.00 97.50 80 VAL A O 1
ATOM 643 N N . PHE A 1 81 ? 2.275 0.582 -9.752 1.00 97.75 81 PHE A N 1
ATOM 644 C CA . PHE A 1 81 ? 1.292 0.745 -8.689 1.00 97.75 81 PHE A CA 1
ATOM 645 C C . PHE A 1 81 ? -0.082 0.960 -9.329 1.00 97.75 81 PHE A C 1
ATOM 647 O O . PHE A 1 81 ? -0.333 2.011 -9.913 1.00 97.75 81 PHE A O 1
ATOM 654 N N . GLU A 1 82 ? -0.954 -0.039 -9.229 1.00 97.50 82 GLU A N 1
ATOM 655 C CA . GLU A 1 82 ? -2.320 0.001 -9.763 1.00 97.50 82 GLU A CA 1
ATOM 656 C C . GLU A 1 82 ? -3.276 0.582 -8.718 1.00 97.50 82 GLU A C 1
ATOM 658 O O . GLU A 1 82 ? -3.261 0.149 -7.565 1.00 97.50 82 GLU A O 1
ATOM 663 N N . GLU A 1 83 ? -4.093 1.566 -9.104 1.00 98.50 83 GLU A N 1
ATOM 664 C CA . GLU A 1 83 ? -5.134 2.122 -8.234 1.00 98.50 83 GLU A CA 1
ATOM 665 C C . GLU A 1 83 ? -6.302 1.135 -8.102 1.00 98.50 83 GLU A C 1
ATOM 667 O O . GLU A 1 83 ? -6.859 0.694 -9.106 1.00 98.50 83 GLU A O 1
ATOM 672 N N . VAL A 1 84 ? -6.719 0.838 -6.869 1.00 98.62 84 VAL A N 1
ATOM 673 C CA . VAL A 1 84 ? -7.884 -0.014 -6.584 1.00 98.62 84 VAL A CA 1
ATOM 674 C C . VAL A 1 84 ? -8.930 0.801 -5.830 1.00 98.62 84 VAL A C 1
ATOM 676 O O . VAL A 1 84 ? -8.626 1.438 -4.818 1.00 98.62 84 VAL A O 1
ATOM 679 N N . ARG A 1 85 ? -10.173 0.789 -6.326 1.00 98.12 85 ARG A N 1
ATOM 680 C CA . ARG A 1 85 ? -11.271 1.629 -5.809 1.00 98.12 85 ARG A CA 1
ATOM 681 C C . ARG A 1 85 ? -12.398 0.844 -5.141 1.00 98.12 85 ARG A C 1
ATOM 683 O O . ARG A 1 85 ? -13.012 1.360 -4.210 1.00 98.12 85 ARG A O 1
ATOM 690 N N . GLU A 1 86 ? -12.659 -0.374 -5.602 1.00 98.50 86 GLU A N 1
ATOM 691 C CA . GLU A 1 86 ? -13.810 -1.191 -5.205 1.00 98.50 86 GLU A CA 1
ATOM 692 C C . GLU A 1 86 ? -13.439 -2.143 -4.055 1.00 98.50 86 GLU A C 1
ATOM 694 O O . GLU A 1 86 ? -12.398 -2.798 -4.091 1.00 98.50 86 GLU A O 1
ATOM 699 N N . ASP A 1 87 ? -14.269 -2.203 -3.008 1.00 98.25 87 ASP A N 1
ATOM 700 C CA . ASP A 1 87 ? -13.959 -2.910 -1.750 1.00 98.25 87 ASP A CA 1
ATOM 701 C C . ASP A 1 87 ? -13.885 -4.435 -1.884 1.00 98.25 87 ASP A C 1
ATOM 703 O O . ASP A 1 87 ? -13.210 -5.104 -1.094 1.00 98.25 87 ASP A O 1
ATOM 707 N N . ASP A 1 88 ? -14.572 -4.985 -2.874 1.00 98.12 88 ASP A N 1
ATOM 708 C CA . ASP A 1 88 ? -14.602 -6.403 -3.220 1.00 98.12 88 ASP A CA 1
ATOM 709 C C . ASP A 1 88 ? -13.458 -6.818 -4.156 1.00 98.12 88 ASP A C 1
ATOM 711 O O . ASP A 1 88 ? -13.203 -8.014 -4.315 1.00 98.12 88 ASP A O 1
ATOM 715 N N . THR A 1 89 ? -12.709 -5.860 -4.713 1.00 98.50 89 THR A N 1
ATOM 716 C CA . THR A 1 89 ? -11.563 -6.164 -5.574 1.00 98.50 89 THR A CA 1
ATOM 717 C C . THR A 1 89 ? -10.457 -6.860 -4.785 1.00 98.50 89 THR A C 1
ATOM 719 O O . THR A 1 89 ? -10.008 -6.379 -3.740 1.00 98.50 89 THR A O 1
ATOM 7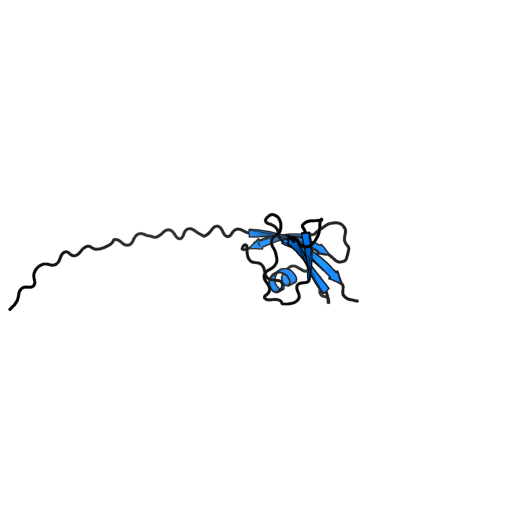22 N N . ILE A 1 90 ? -9.989 -7.991 -5.319 1.00 98.25 90 ILE A N 1
ATOM 723 C CA . ILE A 1 90 ? -8.859 -8.758 -4.788 1.00 98.25 90 ILE A CA 1
ATOM 724 C C . ILE A 1 90 ? -7.555 -8.016 -5.089 1.00 98.25 90 ILE A C 1
ATOM 726 O O . ILE A 1 90 ? -7.290 -7.626 -6.225 1.00 98.25 90 ILE A O 1
ATOM 730 N N . LEU A 1 91 ? -6.721 -7.851 -4.067 1.00 98.56 91 LEU A N 1
ATOM 731 C CA . LEU A 1 91 ? -5.464 -7.121 -4.163 1.00 98.56 91 LEU A CA 1
ATOM 732 C C . LEU A 1 91 ? -4.379 -7.939 -4.883 1.00 98.56 91 LEU A C 1
ATOM 734 O O . LEU A 1 91 ? -4.262 -9.146 -4.642 1.00 98.56 91 LEU A O 1
ATOM 738 N N . PRO A 1 92 ? -3.544 -7.304 -5.727 1.00 97.75 92 PRO A N 1
ATOM 739 C CA . PRO A 1 92 ? -2.472 -7.995 -6.428 1.00 97.75 92 PRO A CA 1
ATOM 740 C C . PRO A 1 92 ? -1.388 -8.466 -5.452 1.00 97.75 92 PRO A C 1
ATOM 742 O O . PRO A 1 92 ? -0.986 -7.754 -4.528 1.00 97.75 92 PRO A O 1
ATOM 745 N N . ILE A 1 93 ? -0.892 -9.679 -5.692 1.00 96.88 93 ILE A N 1
ATOM 746 C CA . ILE A 1 93 ? 0.224 -10.268 -4.953 1.00 96.88 93 ILE A CA 1
ATOM 747 C C . ILE A 1 93 ? 1.508 -10.041 -5.753 1.00 96.88 93 ILE A C 1
ATOM 749 O O . ILE A 1 93 ? 1.602 -10.414 -6.921 1.00 96.88 93 ILE A O 1
ATOM 753 N N . PHE A 1 94 ? 2.510 -9.465 -5.100 1.00 96.81 94 PHE A N 1
ATOM 754 C CA . PHE A 1 94 ? 3.852 -9.241 -5.614 1.00 96.81 94 PHE A CA 1
ATOM 755 C C . PHE A 1 94 ? 4.862 -9.976 -4.724 1.00 96.81 94 PHE A C 1
ATOM 757 O O . PHE A 1 94 ? 4.969 -9.672 -3.536 1.00 96.81 94 PHE A O 1
ATOM 764 N N . GLU A 1 95 ? 5.591 -10.945 -5.287 1.00 94.50 95 GLU A N 1
ATOM 765 C CA . GLU A 1 95 ? 6.594 -11.750 -4.560 1.00 94.50 95 GLU A CA 1
ATOM 766 C C . GLU A 1 95 ? 6.057 -12.320 -3.229 1.00 94.50 95 GLU A C 1
ATOM 768 O O . GLU A 1 95 ? 6.643 -12.130 -2.164 1.00 94.50 95 GLU A O 1
ATOM 773 N N . GLU A 1 96 ? 4.896 -12.986 -3.287 1.00 94.69 96 GLU A N 1
ATOM 774 C CA . GLU A 1 96 ? 4.207 -13.608 -2.135 1.00 94.69 96 GLU A CA 1
ATOM 775 C C . GLU A 1 96 ? 3.711 -12.630 -1.053 1.00 94.69 96 GLU A C 1
ATOM 777 O O . GLU A 1 96 ? 3.318 -13.037 0.044 1.00 94.69 96 GLU A O 1
ATOM 782 N N . LYS A 1 97 ? 3.696 -11.328 -1.350 1.00 97.06 97 LYS A N 1
ATOM 783 C CA . LYS A 1 97 ? 3.232 -10.277 -0.439 1.00 97.06 97 LYS A CA 1
ATOM 784 C C . LYS A 1 97 ? 2.268 -9.344 -1.148 1.00 97.06 97 LYS A C 1
ATOM 786 O O . LYS A 1 97 ? 2.270 -9.231 -2.366 1.00 97.06 97 LYS A O 1
ATOM 791 N N . ILE A 1 98 ? 1.486 -8.611 -0.376 1.00 98.44 98 ILE A N 1
ATOM 792 C CA . ILE A 1 98 ? 0.757 -7.449 -0.885 1.00 98.44 98 ILE A CA 1
ATOM 793 C C . ILE A 1 98 ? 1.557 -6.212 -0.488 1.00 98.44 98 ILE A C 1
ATOM 795 O O . ILE A 1 98 ? 1.880 -6.040 0.689 1.00 98.44 98 ILE A O 1
ATOM 799 N N . ILE A 1 99 ? 1.889 -5.367 -1.466 1.00 98.50 99 ILE A N 1
ATOM 800 C CA . ILE A 1 99 ? 2.617 -4.113 -1.243 1.00 98.50 99 ILE A CA 1
ATOM 801 C C . ILE A 1 99 ? 1.710 -2.951 -1.633 1.00 98.50 99 ILE A C 1
ATOM 803 O O . ILE A 1 99 ? 1.467 -2.725 -2.816 1.00 98.50 99 ILE A O 1
ATOM 807 N N . GLY A 1 100 ? 1.208 -2.228 -0.635 1.00 98.50 100 GLY A N 1
ATOM 808 C CA . GLY A 1 100 ? 0.305 -1.094 -0.805 1.00 98.50 100 GLY A CA 1
ATOM 809 C C . GLY A 1 100 ? 0.985 0.268 -0.640 1.00 98.50 100 GLY A C 1
ATOM 810 O O . GLY A 1 100 ? 1.975 0.422 0.077 1.00 98.50 100 GLY A O 1
ATOM 811 N N . LYS A 1 101 ? 0.403 1.289 -1.257 1.00 98.31 101 LYS A N 1
ATOM 812 C CA . LYS A 1 101 ? 0.676 2.704 -1.014 1.00 98.31 101 LYS A CA 1
ATOM 813 C C . LYS A 1 101 ? -0.657 3.394 -0.747 1.00 98.31 101 LYS A C 1
ATOM 815 O O . LYS A 1 101 ? -1.562 3.334 -1.576 1.00 98.31 101 LYS A O 1
ATOM 820 N N . VAL A 1 102 ? -0.776 4.019 0.420 1.00 98.38 102 VAL A N 1
ATOM 821 C CA . VAL A 1 102 ? -1.967 4.763 0.839 1.00 98.38 102 VAL A CA 1
ATOM 822 C C . VAL A 1 102 ? -1.652 6.247 0.765 1.00 98.38 102 VAL A C 1
ATOM 824 O O . VAL A 1 102 ? -0.746 6.726 1.452 1.00 98.38 102 VAL A O 1
ATOM 827 N N . GLU A 1 103 ? -2.396 6.975 -0.058 1.00 97.62 103 GLU A N 1
ATOM 828 C CA . GLU A 1 103 ? -2.239 8.420 -0.226 1.00 97.62 103 GLU A CA 1
ATOM 829 C C . GLU A 1 103 ? -3.476 9.145 0.281 1.00 97.62 103 GLU A C 1
ATOM 831 O O . GLU A 1 103 ? -4.602 8.738 0.000 1.00 97.62 103 GLU A O 1
ATOM 836 N N . LYS A 1 104 ? -3.274 10.223 1.039 1.00 95.94 104 LYS A N 1
ATOM 837 C CA . LYS A 1 104 ? -4.373 11.072 1.489 1.00 95.94 104 LYS A CA 1
ATOM 838 C C . LYS A 1 104 ? -4.931 11.851 0.301 1.00 95.94 104 LYS A C 1
ATOM 840 O O . LYS A 1 104 ? -4.167 12.377 -0.502 1.00 95.94 104 LYS A O 1
ATOM 845 N N . ILE A 1 105 ? -6.254 11.906 0.209 1.00 93.94 105 ILE A N 1
ATOM 846 C CA . ILE A 1 105 ? -6.949 12.823 -0.691 1.00 93.94 105 ILE A CA 1
ATOM 847 C C . ILE A 1 105 ? -7.158 14.119 0.093 1.00 93.94 105 ILE A C 1
ATOM 849 O O . ILE A 1 105 ? -7.715 14.071 1.195 1.00 93.94 105 ILE A O 1
ATOM 853 N N . ASP A 1 106 ? -6.661 15.229 -0.446 1.00 80.19 106 ASP A N 1
ATOM 854 C CA . ASP A 1 106 ? -6.938 16.571 0.079 1.00 80.19 106 ASP A CA 1
ATOM 855 C C . ASP A 1 106 ? -8.379 17.012 -0.210 1.00 80.19 106 ASP A C 1
ATOM 857 O O . ASP A 1 106 ? -8.909 16.669 -1.295 1.00 80.19 106 ASP A O 1
#

Secondary structure (DSSP, 8-state):
----------PPP-------------EEEEEEETT-SS-EEEEESSS--BHHHHHHT-SS-S-EEEEEEEE-SSSTTSEEEEEE--TTPBPPPBTTEEEEEEEE--

Foldseek 3Di:
DDDDDDDDDDDDDDDPPPPPPPPQDWFKEWEDEAPDPHIDIDTHGHQWAFQLNVVVVDPDDADKWKWWWAQDPPDPVRIDTHTDDDRRDTAHDDPRHIYMYIHHDD

pLDDT: mean 84.53, std 21.62, range [34.91, 98.75]

Sequence (106 aa):
MSLVFLHGRLKPQKRPGSGASQPCENIVVAYYFCGEPIPYRTLVKGRVVTLGQFKELLTKKGNYRYYFKKVSDEFDCGVVFEEVREDDTILPIFEEKIIGKVEKID

InterPro domains:
  IPR001158 DIX domain [PF00778] (27-102)
  IPR001158 DIX domain [PS50841] (24-106)
  IPR001158 DIX domain [SM00021] (24-106)
  IPR029071 Ubiquitin-like domain superfamily [SSF54236] (25-106)
  IPR038207 DIX domain superfamily [G3DSA:2.40.240.130] (23-106)
  IPR043581 Axin-like [PTHR46102] (10-106)